Protein AF-A0A914M884-F1 (afdb_monomer)

Solvent-accessible surface area (backbone atoms only — not comparable to full-atom v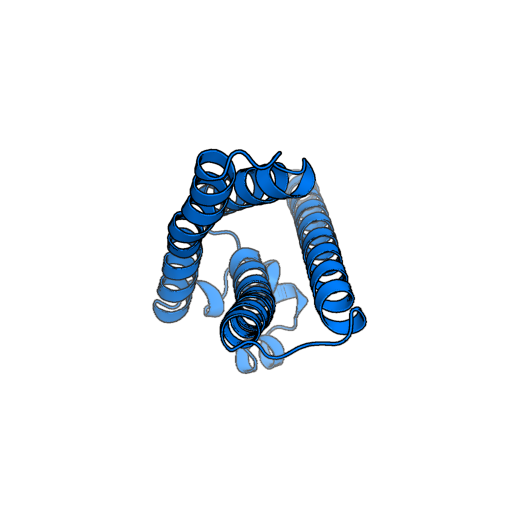alues): 8157 Å² total; per-residue (Å²): 104,70,74,52,36,76,72,60,37,70,67,45,61,42,72,36,80,43,70,75,54,75,33,68,70,43,46,49,53,51,50,52,54,55,54,50,52,57,63,57,48,49,58,55,50,53,36,54,76,68,70,46,87,80,53,68,70,58,60,51,49,54,54,49,52,50,52,52,45,56,55,44,69,74,59,77,49,32,42,53,59,61,54,50,55,55,48,53,55,54,47,52,53,52,52,50,50,53,54,44,45,72,72,68,52,85,73,66,74,62,57,68,47,51,53,52,50,51,52,52,50,53,49,52,51,51,52,52,52,52,52,52,50,53,50,51,50,62,59,61,76,74,114

pLDDT: mean 77.99, std 7.03, range [40.88, 87.12]

Sequence (143 aa):
MFNSIERNGVITTYTQITELQTNQISGFWIFIWVLSKI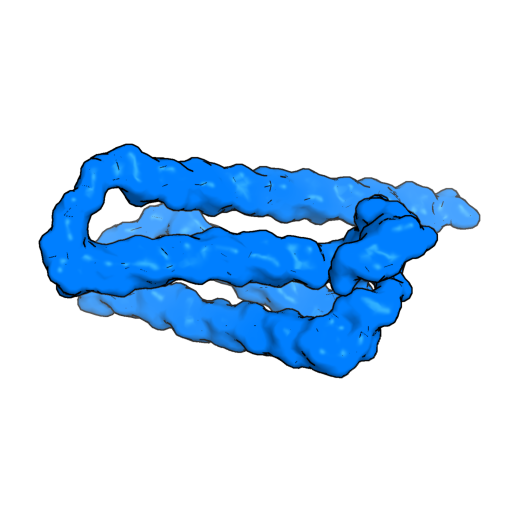PELFDTLFLILKGRPIRFMHWFHHSMSILFGTINFIGDNAYLVWVVWMNFFIHSIMYSYYMLTCFSFRFPKIIPQSLTTLQIIQFLIIIFQLIHIAFLKLFSEKS

Foldseek 3Di:
DVVCCVPPNPVCQQQDLDCCQVPPVLLVLLVVLLVVLVVLVVVVVVCVVVVHDDDPCSVVVSVVSNVVSVVCNVVSGSNSSVLSVLVCVLVVLVVVVVVVVVVVDDDDPVSVVVSVVSVVVSVVVVVVSVVVNVVVVVVVVVD

Mean predicted aligned error: 7.88 Å

Secondary structure (DSSP, 8-state):
-HHHHHHHHHHHHHHS--HHHHSHHHHHHHHHHHHHHHHHHHHHHHHHHTTPPPPHHHHHHHHHHHHHHHHHHHTT-TTHHHHHHHHHHHHHHHHHHHHHHHTT----THHHHHHHHHHHHHHHHHHHHHHHHHHHHHHHTT-

Structure (mmCIF, N/CA/C/O backbone):
data_AF-A0A914M884-F1
#
_entry.id   AF-A0A914M884-F1
#
loop_
_atom_site.group_PDB
_atom_site.id
_atom_site.type_symbol
_atom_site.label_atom_id
_atom_site.label_alt_id
_atom_site.label_comp_id
_atom_site.label_asym_id
_atom_site.label_entity_id
_atom_site.label_seq_id
_atom_site.pdbx_PDB_ins_code
_atom_site.Cartn_x
_atom_site.Cartn_y
_atom_site.Cartn_z
_atom_site.occupancy
_atom_site.B_iso_or_equiv
_atom_site.auth_seq_id
_atom_site.auth_comp_id
_atom_site.auth_asym_id
_atom_site.auth_atom_id
_atom_site.pdbx_PDB_model_num
ATOM 1 N N . MET A 1 1 ? 6.048 -14.597 -11.908 1.00 66.44 1 MET A N 1
ATOM 2 C CA . MET A 1 1 ? 6.943 -14.096 -10.839 1.00 66.44 1 MET A CA 1
ATOM 3 C C . MET A 1 1 ? 8.078 -15.074 -10.553 1.00 66.44 1 MET A C 1
ATOM 5 O O . MET A 1 1 ? 9.195 -14.750 -10.923 1.00 66.44 1 MET A O 1
ATOM 9 N N . PHE A 1 2 ? 7.818 -16.278 -10.025 1.00 72.44 2 PHE A N 1
ATOM 10 C CA . PHE A 1 2 ? 8.865 -17.280 -9.731 1.00 72.44 2 PHE A CA 1
ATOM 11 C C . PHE A 1 2 ? 9.764 -17.614 -10.933 1.00 72.44 2 PHE A C 1
ATOM 13 O O . PHE A 1 2 ? 10.975 -17.459 -10.836 1.00 72.44 2 PHE A O 1
ATOM 20 N N . ASN A 1 3 ? 9.177 -17.889 -12.101 1.00 69.25 3 ASN A N 1
ATOM 21 C CA . ASN A 1 3 ? 9.941 -18.147 -13.333 1.00 69.25 3 ASN A CA 1
ATOM 22 C C . ASN A 1 3 ? 10.831 -16.967 -13.773 1.00 69.25 3 ASN A C 1
ATOM 24 O O . ASN A 1 3 ? 11.842 -17.170 -14.433 1.00 69.25 3 ASN A O 1
ATOM 28 N N . SER A 1 4 ? 10.462 -15.728 -13.429 1.00 65.88 4 SER A N 1
ATOM 29 C CA . SER A 1 4 ? 11.273 -14.543 -13.744 1.00 65.88 4 SER A CA 1
ATOM 30 C C . SER A 1 4 ? 12.423 -14.364 -12.754 1.00 65.88 4 SER A C 1
ATOM 32 O O . SER A 1 4 ? 13.475 -13.864 -13.137 1.00 65.88 4 SER A O 1
ATOM 34 N N . ILE A 1 5 ? 12.225 -14.763 -11.493 1.00 73.25 5 ILE A N 1
ATOM 35 C CA . ILE A 1 5 ? 13.257 -14.729 -10.449 1.00 73.25 5 ILE A CA 1
ATOM 36 C C . ILE A 1 5 ? 14.318 -15.793 -10.732 1.00 73.25 5 ILE A C 1
ATOM 38 O O . ILE A 1 5 ? 15.506 -15.503 -10.643 1.00 73.25 5 ILE A O 1
ATOM 42 N N . GLU A 1 6 ? 13.891 -16.994 -11.120 1.00 75.25 6 GLU A N 1
ATOM 43 C CA . GLU A 1 6 ? 14.782 -18.111 -11.445 1.00 75.25 6 GLU A CA 1
ATOM 44 C C . GLU A 1 6 ? 15.663 -17.818 -12.668 1.00 75.25 6 GLU A C 1
ATOM 46 O O . GLU A 1 6 ? 16.832 -18.187 -12.687 1.00 75.25 6 GLU A O 1
ATOM 51 N N . ARG A 1 7 ? 15.129 -17.104 -13.670 1.00 70.56 7 ARG A N 1
ATOM 52 C CA . ARG A 1 7 ? 15.854 -16.800 -14.915 1.00 70.56 7 ARG A CA 1
ATOM 53 C C . ARG A 1 7 ? 16.746 -15.564 -14.840 1.00 70.56 7 ARG A C 1
ATOM 55 O O . ARG A 1 7 ? 17.832 -15.578 -15.405 1.00 70.56 7 ARG A O 1
ATOM 62 N N . ASN A 1 8 ? 16.294 -14.501 -14.172 1.00 70.00 8 ASN A N 1
ATOM 63 C CA . ASN A 1 8 ? 16.936 -13.183 -14.252 1.00 70.00 8 ASN A CA 1
ATOM 64 C C . ASN A 1 8 ? 17.491 -12.685 -12.906 1.00 70.00 8 ASN A C 1
ATOM 66 O O . ASN A 1 8 ? 18.121 -11.629 -12.859 1.00 70.00 8 ASN A O 1
ATOM 70 N N . GLY A 1 9 ? 17.264 -13.417 -11.810 1.00 75.75 9 GLY A N 1
ATOM 71 C CA . GLY A 1 9 ? 17.624 -12.999 -10.455 1.00 75.75 9 GLY A CA 1
ATOM 72 C C . GLY A 1 9 ? 16.681 -11.936 -9.875 1.00 75.75 9 GLY A C 1
ATOM 73 O O . GLY A 1 9 ? 15.973 -11.231 -10.5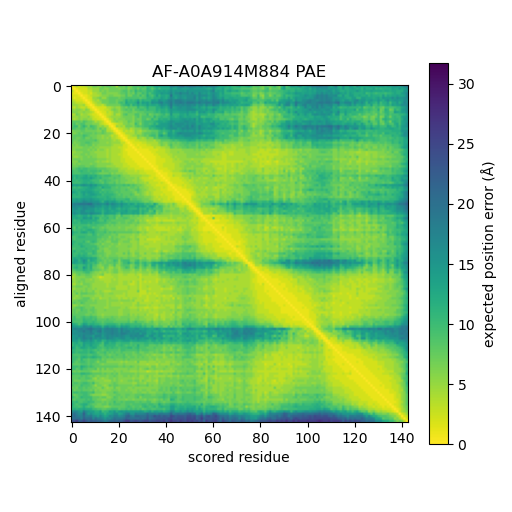91 1.00 75.75 9 GLY A O 1
ATOM 74 N N . VAL A 1 10 ? 16.664 -11.809 -8.543 1.00 70.81 10 VAL A N 1
ATOM 75 C CA . VAL A 1 10 ? 15.726 -10.925 -7.817 1.00 70.81 10 VAL A CA 1
ATOM 76 C C . VAL A 1 10 ? 15.947 -9.449 -8.157 1.00 70.81 10 VAL A C 1
ATOM 78 O O . VAL A 1 10 ? 14.979 -8.718 -8.346 1.00 70.81 10 VAL A O 1
ATOM 81 N N . ILE A 1 11 ? 17.204 -9.020 -8.291 1.00 68.19 11 ILE A N 1
ATOM 82 C CA . ILE A 1 11 ? 17.565 -7.613 -8.529 1.00 68.19 11 ILE A CA 1
ATOM 83 C C . ILE A 1 11 ? 16.950 -7.107 -9.837 1.00 68.19 11 ILE A C 1
ATOM 85 O O . ILE A 1 11 ? 16.259 -6.090 -9.852 1.00 68.19 11 ILE A O 1
ATOM 89 N N . THR A 1 12 ? 17.094 -7.883 -10.909 1.00 69.06 12 THR A N 1
ATOM 90 C CA . THR A 1 12 ? 16.586 -7.556 -12.247 1.00 69.06 12 THR A CA 1
ATOM 91 C C . THR A 1 12 ? 15.068 -7.377 -12.274 1.00 69.06 12 THR A C 1
ATOM 93 O O . THR A 1 12 ? 14.559 -6.551 -13.025 1.00 69.06 12 THR A O 1
ATOM 96 N N . THR A 1 13 ? 14.327 -8.086 -11.413 1.00 70.06 13 THR A N 1
ATOM 97 C CA . THR A 1 13 ? 12.855 -7.996 -11.377 1.00 70.06 13 THR A CA 1
ATOM 98 C C . THR A 1 13 ? 12.308 -6.676 -10.834 1.00 70.06 13 THR A C 1
ATOM 100 O O . THR A 1 13 ? 11.124 -6.407 -11.018 1.00 70.06 13 THR A O 1
ATOM 103 N N . TYR A 1 14 ? 13.122 -5.868 -10.149 1.00 71.50 14 TYR A N 1
ATOM 104 C CA . TYR A 1 14 ? 12.714 -4.544 -9.666 1.00 71.50 14 TYR A CA 1
ATOM 105 C C . TYR A 1 14 ? 13.550 -3.397 -10.242 1.00 71.50 14 TYR A C 1
ATOM 107 O O . TYR A 1 14 ? 13.181 -2.239 -10.048 1.00 71.50 14 TYR A O 1
ATOM 115 N N . THR A 1 15 ? 14.659 -3.685 -10.931 1.00 69.44 15 THR A N 1
ATOM 116 C CA . THR A 1 15 ? 15.492 -2.675 -11.602 1.00 69.44 15 THR A CA 1
ATOM 117 C C . THR A 1 15 ? 15.188 -2.532 -13.090 1.00 69.44 15 THR A C 1
ATOM 119 O O . THR A 1 15 ? 15.366 -1.440 -13.622 1.00 69.44 15 THR A O 1
ATOM 122 N N . GLN A 1 16 ? 14.713 -3.586 -13.762 1.00 69.62 16 GLN A N 1
ATOM 123 C CA . GLN A 1 16 ? 14.431 -3.567 -15.198 1.00 69.62 16 GLN A CA 1
ATOM 124 C C . GLN A 1 16 ? 12.982 -3.938 -15.514 1.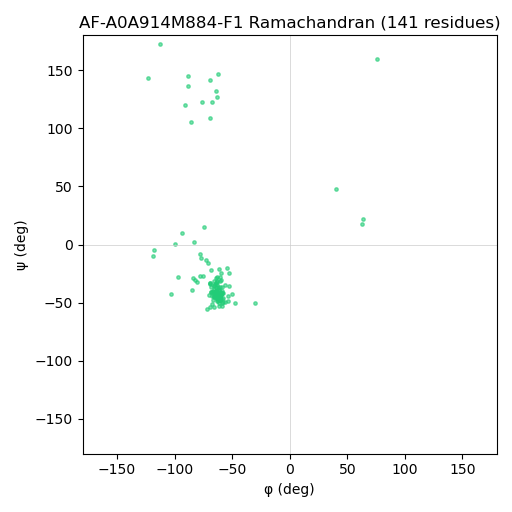00 69.62 16 GLN A C 1
ATOM 126 O O . GLN A 1 16 ? 12.382 -4.815 -14.885 1.00 69.62 16 GLN A O 1
ATOM 131 N N . ILE A 1 17 ? 12.430 -3.268 -16.528 1.00 68.81 17 ILE A N 1
ATOM 132 C CA . ILE A 1 17 ? 11.103 -3.569 -17.065 1.00 68.81 17 ILE A CA 1
ATOM 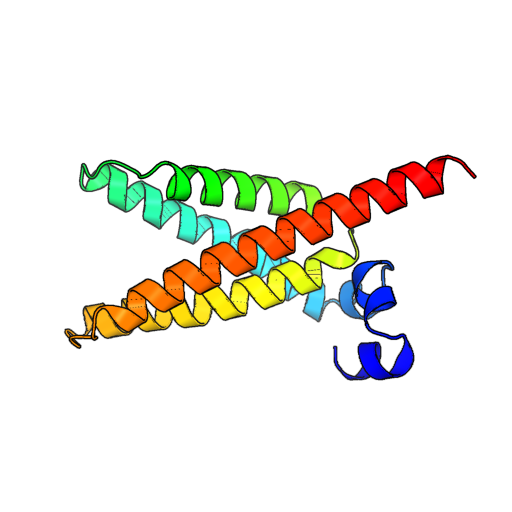133 C C . ILE A 1 17 ? 11.199 -4.925 -17.766 1.00 68.81 17 ILE A C 1
ATOM 135 O O . ILE A 1 17 ? 11.842 -5.071 -18.802 1.00 68.81 17 ILE A O 1
ATOM 139 N N . THR A 1 18 ? 10.596 -5.939 -17.157 1.00 68.38 18 THR A N 1
ATOM 140 C CA . THR A 1 18 ? 10.578 -7.323 -17.650 1.00 68.38 18 THR A CA 1
ATOM 141 C C . THR A 1 18 ? 9.160 -7.719 -18.056 1.00 68.38 18 THR A C 1
ATOM 143 O O . THR A 1 18 ? 8.201 -7.004 -17.768 1.00 68.38 18 THR A O 1
ATOM 146 N N . GLU A 1 19 ? 8.992 -8.896 -18.668 1.00 67.81 19 GLU A N 1
ATOM 147 C CA . GLU A 1 19 ? 7.664 -9.459 -18.984 1.00 67.81 19 GLU A CA 1
ATOM 148 C C . GLU A 1 19 ? 6.731 -9.521 -17.766 1.00 67.81 19 GLU A C 1
ATOM 150 O O . GLU A 1 19 ? 5.512 -9.488 -17.902 1.00 67.81 19 GLU A O 1
ATOM 155 N N . LEU A 1 20 ? 7.290 -9.565 -16.552 1.00 69.75 20 LEU A N 1
ATOM 156 C CA . LEU A 1 20 ? 6.521 -9.497 -15.314 1.00 69.75 20 LEU A CA 1
ATOM 157 C C . LEU A 1 20 ? 5.705 -8.202 -15.195 1.00 69.75 20 LEU A C 1
ATOM 159 O O . LEU A 1 20 ? 4.705 -8.199 -14.488 1.00 69.75 20 LEU A O 1
ATOM 163 N N . GLN A 1 21 ? 6.106 -7.127 -15.862 1.00 68.50 21 GLN A N 1
ATOM 164 C CA . GLN A 1 21 ? 5.433 -5.834 -15.838 1.00 68.50 21 GLN A CA 1
ATOM 165 C C . GLN A 1 21 ? 4.606 -5.543 -17.076 1.00 68.50 21 GLN A C 1
ATOM 167 O O . GLN A 1 21 ? 3.502 -5.024 -16.956 1.00 68.50 21 GLN A O 1
ATOM 172 N N . THR A 1 22 ? 5.143 -5.865 -18.250 1.00 70.69 22 THR A N 1
ATOM 173 C CA . THR A 1 22 ? 4.494 -5.576 -19.534 1.00 70.69 22 THR A CA 1
ATOM 174 C C . THR A 1 22 ? 3.357 -6.543 -19.844 1.00 70.69 22 THR A C 1
ATOM 176 O O . THR A 1 22 ? 2.558 -6.298 -20.746 1.00 70.69 22 THR A O 1
ATOM 179 N N . ASN A 1 23 ? 3.239 -7.637 -19.087 1.00 79.56 23 ASN A N 1
ATOM 180 C CA . ASN A 1 23 ? 2.108 -8.543 -19.195 1.00 79.56 23 ASN A CA 1
ATOM 181 C C . ASN A 1 23 ? 0.799 -7.839 -18.794 1.00 79.56 23 ASN A C 1
ATOM 183 O O . ASN A 1 23 ? 0.696 -7.231 -17.726 1.00 79.56 23 ASN A O 1
ATOM 187 N N . GLN A 1 24 ? -0.229 -8.000 -19.630 1.00 78.81 24 GLN A N 1
ATOM 188 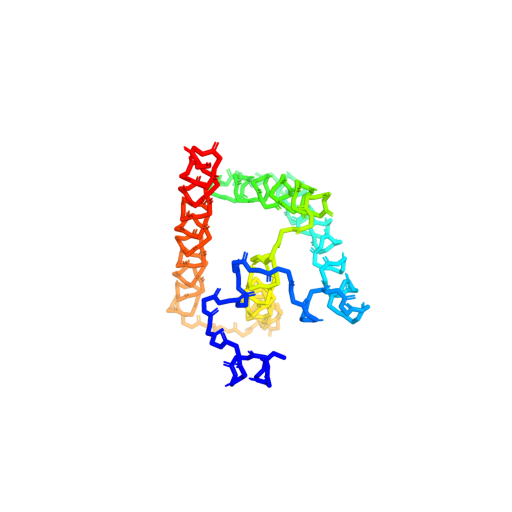C CA . GLN A 1 24 ? -1.578 -7.471 -19.414 1.00 78.81 24 GLN A CA 1
ATOM 189 C C . GLN A 1 24 ? -2.158 -7.860 -18.047 1.00 78.81 24 GLN A C 1
ATOM 191 O O . GLN A 1 24 ? -2.838 -7.056 -17.413 1.00 78.81 24 GLN A O 1
ATOM 196 N N . ILE A 1 25 ? -1.849 -9.066 -17.559 1.00 80.56 25 ILE A N 1
ATOM 197 C CA . ILE A 1 25 ? -2.297 -9.546 -16.246 1.00 80.56 25 ILE A CA 1
ATOM 198 C C . ILE A 1 25 ? -1.706 -8.676 -15.132 1.00 80.56 25 ILE A C 1
ATOM 200 O O . ILE A 1 25 ? -2.418 -8.262 -14.221 1.00 80.56 25 ILE A O 1
ATOM 204 N N . SER A 1 26 ? -0.414 -8.363 -15.203 1.00 76.69 26 SER A N 1
ATOM 205 C CA . SER A 1 26 ? 0.254 -7.528 -14.205 1.00 76.69 26 SER A CA 1
ATOM 206 C C . SER A 1 26 ? -0.236 -6.085 -14.249 1.00 76.69 26 SER A C 1
ATOM 208 O O . SER A 1 26 ? -0.493 -5.505 -13.195 1.00 76.69 26 SER A O 1
ATOM 210 N N . GLY A 1 27 ? -0.443 -5.534 -15.450 1.00 78.25 27 GLY A N 1
ATOM 211 C CA . GLY A 1 27 ? -1.056 -4.217 -15.632 1.00 78.25 27 GLY A CA 1
ATOM 212 C C . GLY A 1 27 ? -2.458 -4.134 -15.020 1.00 78.25 27 GLY A C 1
ATOM 213 O O . GLY A 1 27 ? -2.766 -3.173 -14.318 1.00 78.25 27 GLY A O 1
ATOM 214 N N . PHE A 1 28 ? -3.277 -5.177 -15.189 1.00 83.12 28 PHE A N 1
ATOM 215 C CA . PHE A 1 28 ? -4.595 -5.271 -14.556 1.00 83.12 28 PHE A CA 1
ATOM 216 C C . PHE A 1 28 ? -4.510 -5.244 -13.022 1.00 83.12 28 PHE A C 1
ATOM 218 O O . PHE A 1 28 ? -5.233 -4.483 -12.382 1.00 83.12 28 PHE A O 1
ATOM 225 N N . TRP A 1 29 ? -3.604 -6.015 -12.412 1.00 81.62 29 TRP A N 1
ATOM 226 C CA . TRP A 1 29 ? -3.445 -6.016 -10.951 1.00 81.62 29 TRP A CA 1
ATOM 227 C C . TRP A 1 29 ? -2.939 -4.681 -10.403 1.00 81.62 29 TRP A C 1
ATOM 229 O O . TRP A 1 29 ? -3.405 -4.241 -9.353 1.00 81.62 29 TRP A O 1
ATOM 239 N N . ILE A 1 30 ? -2.028 -4.014 -11.115 1.00 80.06 30 ILE A N 1
ATOM 240 C CA . ILE A 1 30 ? -1.575 -2.660 -10.772 1.00 80.06 30 ILE A CA 1
ATOM 241 C C . ILE A 1 30 ? -2.746 -1.675 -10.865 1.00 80.06 30 ILE A C 1
ATOM 243 O O . ILE A 1 30 ? -2.935 -0.862 -9.966 1.00 80.06 30 ILE A O 1
ATOM 247 N N . PHE A 1 31 ? -3.571 -1.770 -11.908 1.00 81.25 31 PHE A N 1
ATOM 248 C CA . PHE A 1 31 ? -4.753 -0.927 -12.065 1.00 81.25 31 PHE A CA 1
ATOM 249 C C . PHE A 1 31 ? -5.767 -1.130 -10.929 1.00 81.25 31 PHE A C 1
ATOM 251 O O . PHE A 1 31 ? -6.215 -0.159 -10.321 1.00 81.25 31 PHE A O 1
ATOM 258 N N . ILE A 1 32 ? -6.076 -2.381 -10.574 1.00 84.06 32 ILE A N 1
ATOM 259 C CA . ILE A 1 32 ? -6.940 -2.701 -9.426 1.00 84.06 32 ILE A CA 1
ATOM 260 C C . ILE A 1 32 ? -6.338 -2.180 -8.115 1.00 84.06 32 ILE A C 1
ATOM 262 O O . ILE A 1 32 ? -7.068 -1.693 -7.255 1.00 84.06 32 ILE A O 1
ATOM 266 N N . TRP A 1 33 ? -5.016 -2.234 -7.962 1.00 83.31 33 TRP A N 1
ATOM 267 C CA . TRP A 1 33 ? -4.335 -1.667 -6.803 1.00 83.31 33 TRP A CA 1
ATOM 268 C C . TRP A 1 33 ? -4.460 -0.139 -6.731 1.00 83.31 33 TRP A C 1
ATOM 270 O O . TRP A 1 33 ? -4.712 0.406 -5.659 1.00 83.31 33 TRP A O 1
ATOM 280 N N . VAL A 1 34 ? -4.350 0.569 -7.859 1.00 81.19 34 VAL A N 1
ATOM 281 C CA . VAL A 1 34 ? -4.606 2.019 -7.906 1.00 81.19 34 VAL A CA 1
ATOM 282 C C . VAL A 1 34 ? -6.065 2.310 -7.545 1.00 81.19 34 VAL A C 1
ATOM 284 O O . VAL A 1 34 ? -6.338 3.207 -6.747 1.00 81.19 34 VAL A O 1
ATOM 287 N N . LEU A 1 35 ? -7.007 1.512 -8.058 1.00 83.12 35 LEU A N 1
ATOM 288 C CA . LEU A 1 35 ? -8.423 1.634 -7.712 1.00 83.12 35 LEU A CA 1
ATOM 289 C C . LEU A 1 35 ? -8.705 1.359 -6.230 1.00 83.12 35 LEU A C 1
ATOM 291 O O . LEU A 1 35 ? -9.599 1.997 -5.678 1.00 83.12 35 LEU A O 1
ATOM 295 N N . SER A 1 36 ? -7.946 0.480 -5.558 1.00 82.06 36 SER A N 1
ATOM 296 C CA . SER A 1 36 ? -8.137 0.176 -4.128 1.00 82.06 36 SER A CA 1
ATOM 297 C C . SER A 1 36 ? -7.940 1.396 -3.226 1.00 82.06 36 SER A C 1
ATOM 299 O O . SER A 1 36 ? -8.491 1.444 -2.126 1.00 82.06 36 SER A O 1
ATOM 301 N N . LYS A 1 37 ? -7.225 2.420 -3.705 1.00 79.88 37 LYS A N 1
ATOM 302 C CA . LYS A 1 37 ? -7.029 3.676 -2.975 1.00 79.88 37 LYS A CA 1
ATOM 303 C C . LYS A 1 37 ? -8.303 4.502 -2.836 1.00 79.88 37 LYS A C 1
ATOM 305 O O . LYS A 1 37 ? -8.406 5.285 -1.897 1.00 79.88 37 LYS A O 1
ATOM 310 N N . ILE A 1 38 ? -9.300 4.290 -3.697 1.00 80.56 38 ILE A N 1
ATOM 311 C CA . ILE A 1 38 ? -10.605 4.953 -3.594 1.00 80.56 38 ILE A CA 1
ATOM 312 C C . ILE A 1 38 ? -11.389 4.434 -2.365 1.00 80.56 38 ILE A C 1
ATOM 314 O O . ILE A 1 38 ? -11.745 5.257 -1.523 1.00 80.56 38 ILE A O 1
ATOM 318 N N . PRO A 1 39 ? -11.613 3.112 -2.179 1.00 78.62 39 PRO A N 1
ATOM 319 C CA . PRO A 1 39 ? -12.133 2.536 -0.932 1.00 78.62 39 PRO A CA 1
ATOM 320 C C . PRO A 1 39 ? -11.389 2.990 0.327 1.00 78.62 39 PRO A C 1
ATOM 322 O O . PRO A 1 39 ? -12.016 3.334 1.323 1.00 78.62 39 PRO A O 1
ATOM 325 N N . GLU A 1 40 ? -10.059 3.051 0.274 1.00 76.88 40 GLU A N 1
ATOM 326 C CA . GLU A 1 40 ? -9.236 3.480 1.412 1.00 76.88 40 GLU A CA 1
ATOM 327 C C . GLU A 1 40 ? -9.482 4.953 1.804 1.00 76.88 40 GLU A C 1
ATOM 329 O O . GLU A 1 40 ? -9.385 5.312 2.977 1.00 76.88 40 GLU A O 1
ATOM 334 N N . LEU A 1 41 ? -9.865 5.820 0.859 1.00 79.50 41 LEU A N 1
ATOM 335 C CA . LEU A 1 41 ? -10.303 7.183 1.176 1.00 79.50 41 LEU A CA 1
ATOM 336 C C . LEU A 1 41 ? -11.649 7.195 1.903 1.00 79.50 41 LEU A C 1
ATOM 338 O O . LEU A 1 41 ? -11.857 8.029 2.788 1.00 79.50 41 LEU A O 1
ATOM 342 N N . PHE A 1 42 ? -12.550 6.259 1.599 1.00 82.12 42 PHE A N 1
ATOM 343 C CA . PHE A 1 42 ? -13.802 6.143 2.342 1.00 82.12 42 PHE A CA 1
ATOM 344 C C . PHE A 1 42 ? -13.562 5.799 3.818 1.00 82.12 42 PHE A C 1
ATOM 346 O O . PHE A 1 42 ? -14.285 6.323 4.663 1.00 82.12 42 PHE A O 1
ATOM 353 N N . ASP A 1 43 ? -12.514 5.041 4.165 1.00 79.62 43 ASP A N 1
ATOM 354 C CA . ASP A 1 43 ? -12.145 4.783 5.569 1.00 79.62 43 ASP A CA 1
ATOM 355 C C . ASP A 1 43 ? -11.836 6.095 6.323 1.00 79.62 43 ASP A C 1
ATOM 357 O O . ASP A 1 43 ? -12.308 6.305 7.448 1.00 79.62 43 ASP A O 1
ATOM 361 N N . THR A 1 44 ? -11.121 7.030 5.680 1.00 81.62 44 THR A N 1
ATOM 362 C CA . THR A 1 44 ? -10.872 8.373 6.242 1.00 81.62 44 THR A CA 1
ATOM 363 C C . THR A 1 44 ? -12.155 9.202 6.338 1.00 81.62 44 THR A C 1
ATOM 365 O O . THR A 1 44 ? -12.390 9.854 7.358 1.00 81.62 44 THR A O 1
ATOM 368 N N . LEU A 1 45 ? -13.026 9.133 5.323 1.00 82.25 45 LEU A N 1
ATOM 369 C CA . LEU A 1 45 ? -14.314 9.828 5.306 1.00 82.25 45 LEU A CA 1
ATOM 370 C C . LEU A 1 45 ? -15.226 9.343 6.442 1.00 82.25 45 LEU A C 1
ATOM 372 O O . LEU A 1 45 ? -15.795 10.161 7.159 1.00 82.25 45 LEU A O 1
ATOM 376 N N . PHE A 1 46 ? -15.317 8.031 6.674 1.00 81.44 46 PHE A N 1
ATOM 377 C CA . PHE A 1 46 ? -16.094 7.462 7.779 1.00 81.44 46 PHE A CA 1
ATOM 378 C C . PHE A 1 46 ? -15.563 7.894 9.152 1.00 81.44 46 PHE A C 1
ATOM 380 O O . PHE A 1 46 ? -16.355 8.136 10.065 1.00 81.44 46 PHE A O 1
ATOM 387 N N . LEU A 1 47 ? -14.244 8.028 9.319 1.00 81.94 47 LEU A N 1
ATOM 388 C CA . LEU A 1 47 ? -13.640 8.554 10.550 1.00 81.94 47 LEU A CA 1
ATOM 389 C C . LEU A 1 47 ? -14.019 10.020 10.799 1.00 81.94 47 LEU A C 1
ATOM 391 O O . LEU A 1 47 ? -14.375 10.363 11.930 1.00 81.94 47 LEU A O 1
ATOM 395 N N . ILE A 1 48 ? -13.993 10.846 9.747 1.00 82.31 48 ILE A N 1
ATOM 396 C CA . ILE A 1 48 ? -14.404 12.258 9.790 1.00 82.31 48 ILE A CA 1
ATOM 397 C C . ILE A 1 48 ? -15.891 12.370 10.133 1.00 82.31 48 ILE A C 1
ATOM 399 O O . ILE A 1 48 ? -16.249 13.095 11.058 1.00 82.31 48 ILE A O 1
ATOM 403 N N . LEU A 1 49 ? -16.750 11.600 9.456 1.00 83.75 49 LEU A N 1
ATOM 404 C CA . LEU A 1 49 ? -18.195 11.568 9.713 1.00 83.75 49 LEU A CA 1
ATOM 405 C C . LEU A 1 49 ? -18.522 11.115 11.144 1.00 83.75 49 LEU A C 1
ATOM 407 O O . LEU A 1 49 ? -19.495 11.573 11.735 1.00 83.75 49 LEU A O 1
ATOM 411 N N . LYS A 1 50 ? -17.690 10.247 11.730 1.00 83.50 50 LYS A N 1
ATOM 412 C CA . LYS A 1 50 ? -17.814 9.787 13.123 1.00 83.50 50 LYS A CA 1
ATOM 413 C C . LYS A 1 50 ? -17.195 10.757 14.142 1.00 83.50 50 LYS A C 1
ATOM 415 O O . LYS A 1 50 ? -17.168 10.439 15.331 1.00 83.50 50 LYS A O 1
ATOM 420 N N . GLY A 1 51 ? -16.659 11.896 13.697 1.00 78.38 51 GLY A N 1
ATOM 421 C CA . GLY A 1 51 ? -16.034 12.911 14.548 1.00 78.38 51 GLY A CA 1
ATOM 422 C C . GLY A 1 51 ? -14.781 12.425 15.282 1.00 78.38 51 GLY A C 1
ATOM 423 O O . GLY A 1 51 ? -14.435 12.966 16.331 1.00 78.38 51 GLY A O 1
ATOM 424 N N . ARG A 1 52 ? -14.112 11.372 14.792 1.00 78.44 52 ARG A N 1
ATOM 425 C CA . ARG A 1 52 ? -12.903 10.844 15.440 1.00 78.44 52 ARG A CA 1
ATOM 426 C C . ARG A 1 52 ? -11.658 11.565 14.919 1.00 78.44 52 ARG A C 1
ATOM 428 O O . ARG A 1 52 ? -11.531 11.733 13.708 1.00 78.44 52 ARG A O 1
ATOM 435 N N . PRO A 1 53 ? -10.708 11.943 15.796 1.00 76.31 53 PRO A N 1
ATOM 436 C CA . PRO A 1 53 ? -9.482 12.594 15.358 1.00 76.31 53 PRO A CA 1
ATOM 437 C C . PRO A 1 53 ? -8.674 11.644 14.473 1.00 76.31 53 PRO A C 1
ATOM 439 O O . PRO A 1 53 ? -8.371 10.507 14.854 1.00 76.31 53 PRO A O 1
ATOM 442 N N . ILE A 1 54 ? -8.317 12.117 13.281 1.00 77.12 54 ILE A N 1
ATOM 443 C CA . ILE A 1 54 ? -7.484 11.359 12.356 1.00 77.12 54 ILE A CA 1
ATOM 444 C C . ILE A 1 54 ? -6.041 11.413 12.855 1.00 77.12 54 ILE A C 1
ATOM 446 O O . ILE A 1 54 ? -5.457 12.482 13.017 1.00 77.12 54 ILE A O 1
ATOM 450 N N . ARG A 1 55 ? -5.443 10.247 13.100 1.00 80.19 55 ARG A N 1
ATOM 451 C CA . ARG A 1 55 ? -4.031 10.160 13.498 1.00 80.19 55 ARG A CA 1
ATOM 452 C C . ARG A 1 55 ? -3.140 10.549 12.321 1.00 80.19 55 ARG A C 1
ATOM 454 O O . ARG A 1 55 ? -3.408 10.124 11.199 1.00 80.19 55 ARG A O 1
ATOM 461 N N . PHE A 1 56 ? -2.052 11.270 12.598 1.00 75.06 56 PHE A N 1
ATOM 462 C CA . PHE A 1 56 ? -1.098 11.737 11.583 1.00 75.06 56 PHE A CA 1
ATOM 463 C C . PHE A 1 56 ? -0.680 10.638 10.598 1.00 75.06 56 PHE A C 1
ATOM 465 O O . PHE A 1 56 ? -0.830 10.788 9.391 1.00 75.06 56 PHE A O 1
ATOM 472 N N . MET A 1 57 ? -0.263 9.486 11.132 1.00 75.56 57 MET A N 1
ATOM 473 C CA . MET A 1 57 ? 0.196 8.348 10.333 1.00 75.56 57 MET A CA 1
ATOM 474 C C . MET A 1 57 ? -0.844 7.862 9.311 1.00 75.56 57 MET A C 1
ATOM 476 O O . MET A 1 57 ? -0.477 7.444 8.222 1.00 75.56 57 MET A O 1
ATOM 480 N N . HIS A 1 58 ? -2.137 7.925 9.643 1.00 79.06 58 HIS A N 1
ATOM 481 C CA . HIS A 1 58 ? -3.202 7.402 8.788 1.00 79.06 58 HIS A CA 1
ATOM 482 C C . HIS A 1 58 ? -3.406 8.274 7.546 1.00 79.06 58 HIS A C 1
ATOM 484 O O . HIS A 1 58 ? -3.292 7.781 6.427 1.00 79.06 58 HIS A O 1
ATOM 490 N N . TRP A 1 59 ? -3.645 9.578 7.722 1.00 78.12 59 TRP A N 1
ATOM 491 C CA . TRP A 1 59 ? -3.860 10.462 6.573 1.00 78.12 59 TRP A CA 1
ATOM 492 C C . TRP A 1 59 ? -2.575 10.672 5.764 1.00 78.12 59 TRP A C 1
ATOM 494 O O . TRP A 1 59 ? -2.642 10.752 4.537 1.00 78.12 59 TRP A O 1
ATOM 504 N N . PHE A 1 60 ? -1.407 10.692 6.421 1.00 80.88 60 PHE A N 1
ATOM 505 C CA . PHE A 1 60 ? -0.112 10.779 5.746 1.00 80.88 60 PHE A CA 1
ATOM 506 C C . PHE A 1 60 ? 0.141 9.549 4.865 1.00 80.88 60 PHE A C 1
ATOM 508 O O . PHE A 1 60 ? 0.485 9.696 3.694 1.00 80.88 60 PHE A O 1
ATOM 515 N N . HIS A 1 61 ? -0.109 8.340 5.385 1.00 80.62 61 HIS A N 1
ATOM 516 C CA . HIS A 1 61 ? -0.013 7.100 4.613 1.00 80.62 61 HIS A CA 1
ATOM 517 C C . HIS A 1 61 ? -0.955 7.103 3.403 1.00 80.62 61 HIS A C 1
ATOM 519 O O . HIS A 1 61 ? -0.501 6.851 2.288 1.00 80.62 61 HIS A O 1
ATOM 525 N N . HIS A 1 62 ? -2.242 7.420 3.592 1.00 82.62 62 HIS A N 1
ATOM 526 C CA . HIS A 1 62 ? -3.201 7.429 2.482 1.00 82.62 62 HIS A CA 1
ATOM 527 C C . HIS A 1 62 ? -2.810 8.454 1.410 1.00 82.62 62 HIS A C 1
ATOM 529 O O . HIS A 1 62 ? -2.736 8.096 0.236 1.00 82.62 62 HIS A O 1
ATOM 535 N N . SER A 1 63 ? -2.425 9.670 1.806 1.00 79.56 63 SER A N 1
ATOM 536 C CA . SER A 1 63 ? -1.977 10.718 0.876 1.00 79.56 63 SER A CA 1
ATOM 537 C C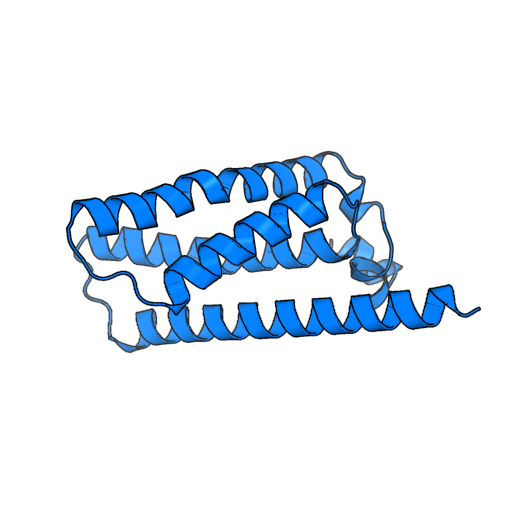 . SER A 1 63 ? -0.731 10.301 0.090 1.00 79.56 63 SER A C 1
ATOM 539 O O . SER A 1 63 ? -0.702 10.406 -1.136 1.00 79.56 63 SER A O 1
ATOM 541 N N . MET A 1 64 ? 0.286 9.770 0.777 1.00 78.38 64 MET A N 1
ATOM 542 C CA . MET A 1 64 ? 1.526 9.327 0.139 1.00 78.38 64 MET A CA 1
ATOM 543 C C . MET A 1 64 ? 1.294 8.126 -0.782 1.00 78.38 64 MET A C 1
ATOM 545 O O . MET A 1 64 ? 1.860 8.075 -1.868 1.00 78.38 64 MET A O 1
ATOM 549 N N . SER A 1 65 ? 0.445 7.173 -0.385 1.00 78.38 65 SER A N 1
ATOM 550 C CA . SER A 1 65 ? 0.149 5.983 -1.193 1.00 78.38 65 SER A CA 1
ATOM 551 C C . SER A 1 65 ? -0.588 6.317 -2.494 1.00 78.38 65 SER A C 1
ATOM 553 O O . SER A 1 65 ? -0.285 5.715 -3.523 1.00 78.38 65 SER A O 1
ATOM 555 N N . ILE A 1 66 ? -1.482 7.314 -2.475 1.00 81.56 66 ILE A N 1
ATOM 556 C CA . ILE A 1 66 ? -2.171 7.824 -3.669 1.00 81.56 66 ILE A CA 1
ATOM 557 C C . ILE A 1 66 ? -1.181 8.525 -4.595 1.00 81.56 66 ILE A C 1
ATOM 559 O O . ILE A 1 66 ? -1.105 8.190 -5.773 1.00 81.56 66 ILE A O 1
ATOM 563 N N . LEU A 1 67 ? -0.386 9.462 -4.068 1.00 79.12 67 LEU A N 1
ATOM 564 C CA . LEU A 1 67 ? 0.618 10.179 -4.860 1.00 79.12 67 LEU A CA 1
ATOM 565 C C . LEU A 1 67 ? 1.626 9.214 -5.487 1.00 79.12 67 LEU A C 1
ATOM 567 O O . LEU A 1 67 ? 1.893 9.279 -6.686 1.00 79.12 67 LEU A O 1
ATOM 571 N N . PHE A 1 68 ? 2.143 8.284 -4.687 1.00 78.19 68 PHE A N 1
ATOM 572 C CA . PHE A 1 68 ? 3.070 7.260 -5.143 1.00 78.19 68 PHE A CA 1
ATOM 573 C C . PHE A 1 68 ? 2.440 6.363 -6.214 1.00 78.19 68 PHE A C 1
ATOM 575 O O . PHE A 1 68 ? 3.095 6.069 -7.214 1.00 78.19 68 PHE A O 1
ATOM 582 N N . GLY A 1 69 ? 1.181 5.955 -6.042 1.00 77.19 69 GLY A N 1
ATOM 583 C CA . GLY A 1 69 ? 0.476 5.144 -7.028 1.00 77.19 69 GLY A CA 1
ATOM 584 C C . GLY A 1 69 ? 0.286 5.863 -8.359 1.00 77.19 69 GLY A C 1
ATOM 585 O O . GLY A 1 69 ? 0.618 5.305 -9.401 1.00 77.19 69 GLY A O 1
ATOM 586 N N . THR A 1 70 ? -0.148 7.123 -8.330 1.00 74.00 70 THR A N 1
ATOM 587 C CA . THR A 1 70 ? -0.375 7.928 -9.538 1.00 74.00 70 THR A CA 1
ATOM 588 C C . THR A 1 70 ? 0.923 8.217 -10.292 1.00 74.00 70 THR A C 1
ATOM 590 O O . THR A 1 70 ? 0.978 8.039 -11.506 1.00 74.00 70 THR A O 1
ATOM 593 N N . ILE A 1 71 ? 1.992 8.612 -9.590 1.00 74.00 71 ILE A N 1
ATOM 594 C CA . ILE A 1 71 ? 3.292 8.910 -10.217 1.00 74.00 71 ILE A CA 1
ATOM 595 C C . ILE A 1 71 ? 3.872 7.660 -10.886 1.00 74.00 71 ILE A C 1
ATOM 597 O O . ILE A 1 71 ? 4.385 7.726 -12.002 1.00 74.00 71 ILE A O 1
ATOM 601 N N . ASN A 1 72 ? 3.790 6.507 -10.222 1.00 72.00 72 ASN A N 1
ATOM 602 C CA . ASN A 1 72 ? 4.372 5.281 -10.757 1.00 72.00 72 ASN A CA 1
ATOM 603 C C . ASN A 1 72 ? 3.533 4.626 -11.850 1.00 72.00 72 ASN A C 1
ATOM 605 O O . ASN A 1 72 ? 4.115 3.966 -12.704 1.00 72.00 72 ASN A O 1
ATOM 609 N N . PHE A 1 73 ? 2.213 4.827 -11.846 1.00 70.12 73 PHE A N 1
ATOM 610 C CA . PHE A 1 73 ? 1.342 4.380 -12.930 1.00 70.12 73 PHE A CA 1
ATOM 611 C C . PHE A 1 73 ? 1.659 5.092 -14.252 1.00 70.12 73 PHE A C 1
ATOM 613 O O . PHE A 1 73 ? 1.554 4.488 -15.309 1.00 70.12 73 PHE A O 1
ATOM 620 N N . ILE A 1 74 ? 2.088 6.357 -14.194 1.00 71.31 74 ILE A N 1
ATOM 621 C CA . ILE A 1 74 ? 2.475 7.134 -15.383 1.00 71.31 74 ILE A CA 1
ATOM 622 C C . ILE A 1 74 ? 3.922 6.828 -15.814 1.00 71.31 74 ILE A C 1
ATOM 624 O O . ILE A 1 74 ? 4.252 6.932 -16.989 1.00 71.31 74 ILE A O 1
ATOM 628 N N . GLY A 1 75 ? 4.800 6.484 -14.866 1.00 66.31 75 GLY A N 1
ATOM 629 C CA . GLY A 1 75 ? 6.245 6.381 -15.094 1.00 66.31 75 GLY A CA 1
ATOM 630 C C . GLY A 1 75 ? 6.799 4.998 -15.455 1.00 66.31 75 GLY A C 1
ATOM 631 O O . GLY A 1 75 ? 8.018 4.856 -15.397 1.00 66.31 75 GLY A O 1
ATOM 632 N N . ASP A 1 76 ? 5.962 3.992 -15.740 1.00 64.69 76 ASP A N 1
ATOM 633 C CA . ASP A 1 76 ? 6.354 2.618 -16.127 1.00 64.69 76 ASP A CA 1
ATOM 634 C C . ASP A 1 76 ? 7.553 2.044 -15.338 1.00 64.69 76 ASP A C 1
ATOM 636 O O . ASP A 1 76 ? 8.517 1.510 -15.886 1.00 64.69 76 ASP A O 1
ATOM 640 N N . ASN A 1 77 ? 7.539 2.166 -14.005 1.00 70.38 77 ASN A N 1
ATOM 641 C CA . ASN A 1 77 ? 8.716 1.818 -13.203 1.00 70.38 77 ASN A CA 1
ATOM 642 C C . ASN A 1 77 ? 8.729 0.351 -12.732 1.00 70.38 77 ASN A C 1
ATOM 644 O O . ASN A 1 77 ? 7.865 -0.037 -11.945 1.00 70.38 77 ASN A O 1
ATOM 648 N N . ALA A 1 78 ? 9.759 -0.420 -13.115 1.00 70.12 78 ALA A N 1
ATOM 649 C CA . ALA A 1 78 ? 10.073 -1.826 -12.754 1.00 70.12 78 ALA A CA 1
ATOM 650 C C . ALA A 1 78 ? 9.610 -2.320 -11.373 1.00 70.12 78 ALA A C 1
ATOM 652 O O . ALA A 1 78 ? 8.953 -3.352 -11.228 1.00 70.12 78 ALA A O 1
ATOM 653 N N . TYR A 1 79 ? 9.935 -1.561 -10.336 1.00 73.81 79 TYR A N 1
ATOM 654 C CA . TYR A 1 79 ? 9.715 -1.942 -8.946 1.00 73.81 79 TYR A CA 1
ATOM 655 C C . TYR A 1 79 ? 8.254 -1.914 -8.475 1.00 73.81 79 TYR A C 1
ATOM 657 O O . TYR A 1 79 ? 7.953 -2.458 -7.408 1.00 73.81 79 TYR A O 1
ATOM 665 N N . LEU A 1 80 ? 7.341 -1.304 -9.239 1.00 74.00 80 LEU A N 1
ATOM 666 C CA . LEU A 1 80 ? 5.952 -1.101 -8.823 1.00 74.00 80 LEU A CA 1
ATOM 667 C C . LEU A 1 80 ? 5.238 -2.423 -8.520 1.00 74.00 80 LEU A C 1
ATOM 669 O O . LEU A 1 80 ? 4.478 -2.501 -7.559 1.00 74.00 80 LEU A O 1
ATOM 673 N N . VAL A 1 81 ? 5.536 -3.481 -9.281 1.00 78.19 81 VAL A N 1
ATOM 674 C CA . VAL A 1 81 ? 4.951 -4.816 -9.080 1.00 78.19 81 VAL A CA 1
ATOM 675 C C . VAL A 1 81 ? 5.203 -5.300 -7.652 1.00 78.19 81 VAL A C 1
ATOM 677 O O . VAL A 1 81 ? 4.264 -5.660 -6.949 1.00 78.19 81 VAL A O 1
ATOM 680 N N . TRP A 1 82 ? 6.441 -5.233 -7.166 1.00 76.62 82 TRP A N 1
ATOM 681 C CA . TRP A 1 82 ? 6.781 -5.690 -5.815 1.00 76.62 82 TRP A CA 1
ATOM 682 C C . TRP A 1 82 ? 6.063 -4.903 -4.716 1.00 76.62 82 TRP A C 1
ATOM 684 O O . TRP A 1 82 ? 5.606 -5.489 -3.732 1.00 76.62 82 TRP A O 1
ATOM 694 N N . VAL A 1 83 ? 5.908 -3.592 -4.905 1.00 80.62 83 VAL A N 1
ATOM 695 C CA . VAL A 1 83 ? 5.176 -2.732 -3.968 1.00 80.62 83 VAL A CA 1
ATOM 696 C C . VAL A 1 83 ? 3.692 -3.104 -3.929 1.00 80.62 83 VAL A C 1
ATOM 698 O O . VAL A 1 83 ? 3.124 -3.238 -2.844 1.00 80.62 83 VAL A O 1
ATOM 701 N N . VAL A 1 84 ? 3.083 -3.336 -5.094 1.00 81.94 84 VAL A N 1
ATOM 702 C CA . VAL A 1 84 ? 1.677 -3.742 -5.236 1.00 81.94 84 VAL A CA 1
ATOM 703 C C . VAL A 1 84 ? 1.417 -5.091 -4.563 1.00 81.94 84 VAL A C 1
ATOM 705 O O . VAL A 1 84 ? 0.502 -5.204 -3.747 1.00 81.94 84 VAL A O 1
ATOM 708 N N . TRP A 1 85 ? 2.249 -6.101 -4.831 1.00 82.56 85 TRP A N 1
ATOM 709 C CA . TRP A 1 85 ? 2.100 -7.437 -4.241 1.00 82.56 85 TRP A CA 1
ATOM 710 C C . TRP A 1 85 ? 2.227 -7.420 -2.715 1.00 82.56 85 TRP A C 1
ATOM 71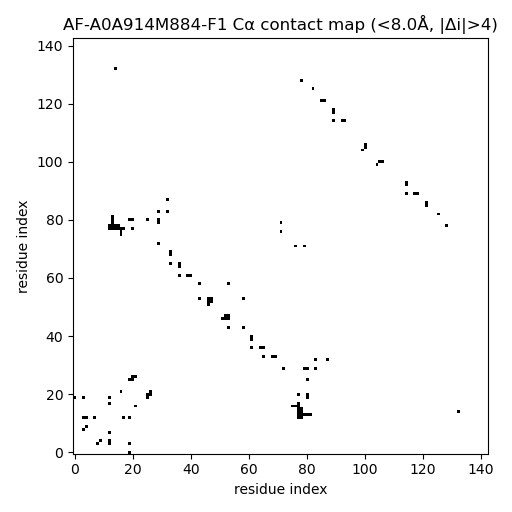2 O O . TRP A 1 85 ? 1.397 -8.008 -2.018 1.00 82.56 85 TRP A O 1
ATOM 722 N N . MET A 1 86 ? 3.224 -6.710 -2.177 1.00 82.31 86 MET A N 1
ATOM 723 C CA . MET A 1 86 ? 3.396 -6.584 -0.728 1.00 82.31 86 MET A CA 1
ATOM 724 C C . MET A 1 86 ? 2.210 -5.851 -0.088 1.00 82.31 86 MET A C 1
ATOM 726 O O . MET A 1 86 ? 1.731 -6.249 0.975 1.00 82.31 86 MET A O 1
ATOM 730 N N . ASN A 1 87 ? 1.700 -4.806 -0.744 1.00 84.75 87 ASN A N 1
ATOM 731 C CA . ASN A 1 87 ? 0.549 -4.062 -0.253 1.00 84.75 87 ASN A CA 1
ATOM 732 C C . ASN A 1 87 ? -0.718 -4.925 -0.222 1.00 84.75 87 ASN A C 1
ATOM 734 O O . ASN A 1 87 ? -1.388 -4.944 0.810 1.00 84.75 87 ASN A O 1
ATOM 738 N N . PHE A 1 88 ? -0.997 -5.687 -1.287 1.00 84.38 88 PHE A N 1
ATOM 739 C CA . PHE A 1 88 ? -2.119 -6.627 -1.319 1.00 84.38 88 PHE A CA 1
ATOM 740 C C . PHE A 1 88 ? -2.022 -7.676 -0.220 1.00 84.38 88 PHE A C 1
ATOM 742 O O . PHE A 1 88 ? -3.029 -7.973 0.421 1.00 84.38 88 PHE A O 1
ATOM 749 N N . PHE A 1 89 ? -0.829 -8.209 0.037 1.00 86.81 89 PHE A N 1
ATOM 750 C CA . PHE A 1 89 ? -0.622 -9.184 1.101 1.00 86.81 89 PHE A CA 1
ATOM 751 C C . PHE A 1 89 ? -0.970 -8.600 2.478 1.00 86.81 89 PHE A C 1
ATOM 753 O O . PHE A 1 89 ? -1.817 -9.146 3.185 1.00 86.81 89 PHE A O 1
ATOM 760 N N . ILE A 1 90 ? -0.397 -7.446 2.833 1.00 86.00 90 ILE A N 1
ATOM 761 C CA . ILE A 1 90 ? -0.667 -6.795 4.123 1.00 86.00 90 ILE A CA 1
ATOM 762 C C . ILE A 1 90 ? -2.135 -6.365 4.246 1.00 86.00 90 ILE A C 1
ATOM 764 O O . ILE A 1 90 ? -2.751 -6.591 5.290 1.00 86.00 90 ILE A O 1
ATOM 768 N N . HIS A 1 91 ? -2.724 -5.797 3.189 1.00 84.62 91 HIS A N 1
ATOM 769 C CA . HIS A 1 91 ? -4.121 -5.349 3.207 1.00 84.62 91 HIS A CA 1
ATOM 770 C C . HIS A 1 91 ? -5.096 -6.523 3.283 1.00 84.62 91 HIS A C 1
ATOM 772 O O . HIS A 1 91 ? -6.081 -6.432 4.012 1.00 84.62 91 HIS A O 1
ATOM 778 N N . SER A 1 92 ? -4.804 -7.650 2.629 1.00 87.12 92 SER A N 1
ATOM 779 C CA . SER A 1 92 ? -5.626 -8.860 2.743 1.00 87.12 92 SER A CA 1
ATOM 780 C C . SER A 1 92 ? -5.689 -9.349 4.190 1.00 87.12 92 SER A C 1
ATOM 782 O O . SER A 1 92 ? -6.773 -9.650 4.688 1.00 87.12 92 SER A O 1
ATOM 784 N N . ILE A 1 93 ? -4.556 -9.362 4.903 1.00 87.06 93 ILE A N 1
ATOM 785 C CA . ILE A 1 93 ? -4.516 -9.757 6.320 1.00 87.06 93 ILE A CA 1
ATOM 786 C C . ILE A 1 93 ? -5.246 -8.722 7.192 1.00 87.06 93 ILE A C 1
ATOM 788 O O . ILE A 1 93 ? -6.048 -9.093 8.050 1.00 87.06 93 ILE A O 1
ATOM 792 N N . MET A 1 94 ? -5.015 -7.425 6.963 1.00 86.56 94 MET A N 1
ATOM 793 C CA . MET A 1 94 ? -5.648 -6.346 7.729 1.00 86.56 94 MET A CA 1
ATOM 794 C C . MET A 1 94 ? -7.177 -6.355 7.592 1.00 86.56 94 MET A C 1
ATOM 796 O O . MET A 1 94 ? -7.882 -6.336 8.601 1.00 86.56 94 MET A O 1
ATOM 800 N N . TYR A 1 95 ? -7.703 -6.409 6.367 1.00 84.12 95 TYR A N 1
ATOM 801 C CA . TYR A 1 95 ? -9.147 -6.421 6.138 1.00 84.12 95 TYR A CA 1
ATOM 802 C C . TYR A 1 95 ? -9.789 -7.728 6.604 1.00 84.12 95 TYR A C 1
ATOM 804 O O . TYR A 1 95 ? -10.888 -7.690 7.154 1.00 84.12 95 TYR A O 1
ATOM 812 N N . SER A 1 96 ? -9.088 -8.863 6.502 1.00 86.06 96 SER A N 1
ATOM 813 C CA . SER A 1 96 ? -9.544 -10.119 7.116 1.00 86.06 96 SER A CA 1
ATOM 814 C C . SER A 1 96 ? -9.687 -9.978 8.634 1.00 86.06 96 SER A C 1
ATOM 816 O O . SER A 1 96 ? -10.693 -10.394 9.205 1.00 86.06 96 SER A O 1
ATOM 818 N N . TYR A 1 97 ? -8.729 -9.324 9.298 1.00 86.19 97 TYR A N 1
ATOM 819 C CA . TYR A 1 97 ? -8.818 -9.024 10.727 1.00 86.19 97 TYR A CA 1
ATOM 820 C C . TYR A 1 97 ? -9.997 -8.092 11.060 1.00 86.19 97 TYR A C 1
ATOM 822 O O . TYR A 1 97 ? -10.728 -8.346 12.023 1.00 86.19 97 TYR A O 1
ATOM 830 N N . TYR A 1 98 ? -10.233 -7.042 10.266 1.00 83.06 98 TYR A N 1
ATOM 831 C CA . TYR A 1 98 ? -11.382 -6.150 10.462 1.00 83.06 98 TYR A CA 1
ATOM 832 C C . TYR A 1 98 ? -12.716 -6.870 10.266 1.00 83.06 98 TYR A C 1
ATOM 834 O O . TYR A 1 98 ? -13.608 -6.720 11.099 1.00 83.06 98 TYR A O 1
ATOM 842 N N . MET A 1 99 ? -12.824 -7.723 9.246 1.00 84.94 99 MET A N 1
ATOM 843 C CA . MET A 1 99 ? -14.000 -8.560 9.016 1.00 84.94 99 MET A CA 1
ATOM 844 C C . MET A 1 99 ? -14.283 -9.468 10.219 1.00 84.94 99 MET A C 1
ATOM 846 O O . MET A 1 99 ? -15.401 -9.489 10.731 1.00 84.94 99 MET A O 1
ATOM 850 N N . LEU A 1 100 ? -13.272 -10.178 10.727 1.00 85.25 100 LEU A N 1
ATOM 851 C CA . LEU A 1 100 ? -13.433 -11.062 11.885 1.00 85.25 100 LEU A CA 1
ATOM 852 C C . LEU A 1 100 ? -13.796 -10.293 13.164 1.00 85.25 100 LEU A C 1
ATOM 854 O O . LEU A 1 100 ? -14.581 -10.776 13.978 1.00 85.25 100 LEU A O 1
ATOM 858 N N . THR A 1 101 ? -13.277 -9.076 13.325 1.00 81.31 101 THR A N 1
ATOM 859 C CA . THR A 1 101 ? -13.634 -8.203 14.452 1.00 81.31 101 THR A CA 1
ATOM 860 C C . THR A 1 101 ? -15.108 -7.773 14.386 1.00 81.31 101 THR A C 1
ATOM 862 O O . THR A 1 101 ? -15.766 -7.699 15.424 1.00 81.31 101 THR A O 1
ATOM 865 N N . CYS A 1 102 ? -15.668 -7.558 13.188 1.00 81.06 102 CYS A N 1
ATOM 866 C CA . CYS A 1 102 ? -17.101 -7.285 13.002 1.00 81.06 102 CYS A CA 1
ATOM 867 C C . CYS A 1 102 ? -17.988 -8.482 13.380 1.00 81.06 102 CYS A C 1
ATOM 869 O O . CYS A 1 102 ? -19.080 -8.289 13.909 1.00 81.06 102 CYS A O 1
ATOM 871 N N . PHE A 1 103 ? -17.500 -9.714 13.209 1.00 84.81 103 PHE A N 1
ATOM 872 C CA . PHE A 1 103 ? -18.167 -10.934 13.688 1.00 84.81 103 PHE A CA 1
ATOM 873 C C . PHE A 1 103 ? -18.057 -11.142 15.211 1.00 84.81 103 PHE A C 1
ATOM 875 O O . PHE A 1 103 ? -18.349 -12.221 15.718 1.00 84.81 103 PHE A O 1
ATOM 882 N N . SER A 1 104 ? -17.665 -10.108 15.966 1.00 78.38 104 SER A N 1
ATOM 883 C CA . SER A 1 104 ? -17.532 -10.126 17.429 1.00 78.38 104 SER A CA 1
ATOM 884 C C . SER A 1 104 ? -16.482 -11.106 17.972 1.00 78.38 104 SER A C 1
ATOM 886 O O . SER A 1 104 ? -16.468 -11.386 19.175 1.00 78.38 104 SER A O 1
ATOM 888 N N . PHE A 1 105 ? -15.554 -11.585 17.134 1.00 76.94 105 PHE A N 1
ATOM 889 C CA . PHE A 1 105 ? -14.403 -12.348 17.614 1.00 76.94 105 PHE A CA 1
ATOM 890 C C . PHE A 1 105 ? -13.475 -11.438 18.423 1.00 76.94 105 PHE A C 1
ATOM 892 O O . PHE A 1 105 ? -12.982 -10.415 17.944 1.00 76.94 105 PHE A O 1
ATOM 899 N N . ARG A 1 106 ? -13.227 -11.814 19.680 1.00 75.62 106 ARG A N 1
ATOM 900 C CA . ARG A 1 106 ? -12.287 -11.111 20.556 1.00 75.62 106 ARG A CA 1
ATOM 901 C C . ARG A 1 106 ? -10.884 -11.643 20.320 1.00 75.62 106 ARG A C 1
ATOM 903 O O . ARG A 1 106 ? -10.539 -12.728 20.778 1.00 75.62 106 ARG A O 1
ATOM 910 N N . PHE A 1 107 ? -10.071 -10.854 19.634 1.00 77.81 107 PHE A N 1
ATOM 911 C CA . PHE A 1 107 ? -8.663 -11.166 19.434 1.00 77.81 107 PHE A CA 1
ATOM 912 C C . PHE A 1 107 ? -7.793 -10.624 20.578 1.00 77.81 107 PHE A C 1
ATOM 914 O O . PHE A 1 107 ? -8.070 -9.542 21.109 1.00 77.81 107 PHE A O 1
ATOM 921 N N . PRO A 1 108 ? -6.719 -11.336 20.963 1.00 80.81 108 PRO A N 1
ATOM 922 C CA . PRO A 1 108 ? -5.720 -10.797 21.876 1.00 80.81 108 PRO A CA 1
ATOM 923 C C . PRO A 1 108 ? -5.036 -9.574 21.251 1.00 80.81 108 PRO A C 1
ATOM 925 O O . PRO A 1 108 ? -4.814 -9.526 20.041 1.00 80.81 108 PRO A O 1
ATOM 928 N N . LYS A 1 109 ? -4.647 -8.598 22.087 1.00 78.50 109 LYS A N 1
ATOM 929 C CA . LYS A 1 109 ? -4.025 -7.320 21.667 1.00 78.50 109 LYS A CA 1
ATOM 930 C C . LYS A 1 109 ? -2.774 -7.483 20.791 1.00 78.50 109 LYS A C 1
ATOM 932 O O . LYS A 1 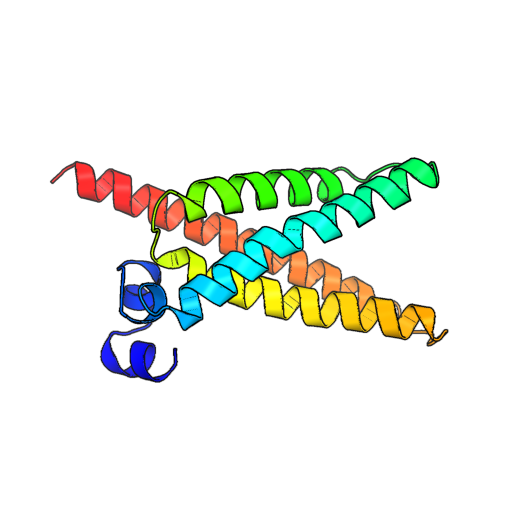109 ? -2.431 -6.563 20.057 1.00 78.50 109 LYS A O 1
ATOM 937 N N . ILE A 1 110 ? -2.143 -8.654 20.840 1.00 79.75 110 ILE A N 1
ATOM 938 C CA . ILE A 1 110 ? -0.958 -9.014 20.057 1.00 79.75 110 ILE A CA 1
ATOM 939 C C . ILE A 1 110 ? -1.254 -8.958 18.552 1.00 79.75 110 ILE A C 1
ATOM 941 O O . ILE A 1 110 ? -0.442 -8.448 17.795 1.00 79.75 110 ILE A O 1
ATOM 945 N N . ILE A 1 111 ? -2.436 -9.397 18.108 1.00 82.50 111 ILE A N 1
ATOM 946 C CA . ILE A 1 111 ? -2.778 -9.471 16.677 1.00 82.50 111 ILE A CA 1
ATOM 947 C C . ILE A 1 111 ? -2.852 -8.081 16.018 1.00 82.50 111 ILE A C 1
ATOM 949 O O . ILE A 1 111 ? -2.126 -7.855 15.048 1.00 82.50 111 ILE A O 1
ATOM 953 N N . PRO A 1 112 ? -3.637 -7.106 16.524 1.00 78.81 112 PRO A N 1
ATOM 954 C CA . PRO A 1 112 ? -3.632 -5.757 15.954 1.00 78.81 112 PRO A CA 1
ATOM 955 C C . PRO A 1 112 ? -2.274 -5.049 16.091 1.00 78.81 112 PRO A C 1
ATOM 957 O O . PRO A 1 112 ? -1.929 -4.218 15.247 1.00 78.81 112 PRO A O 1
ATOM 960 N N . GLN A 1 113 ? -1.478 -5.383 17.115 1.00 83.69 113 GLN A N 1
ATOM 961 C CA . GLN A 1 113 ? -0.109 -4.878 17.252 1.00 83.69 113 GLN A CA 1
ATOM 962 C C . GLN A 1 113 ? 0.802 -5.425 16.147 1.00 83.69 113 GLN A C 1
ATOM 964 O O . GLN A 1 113 ? 1.454 -4.633 15.473 1.00 83.69 113 GLN A O 1
ATOM 969 N N . SER A 1 114 ? 0.779 -6.736 15.887 1.00 84.88 114 SER A N 1
ATOM 970 C CA . SER A 1 114 ? 1.534 -7.364 14.797 1.00 84.88 114 SER A CA 1
ATOM 971 C C . SER A 1 114 ? 1.163 -6.793 13.429 1.00 84.88 114 SER A C 1
ATOM 973 O O . SER A 1 114 ? 2.051 -6.545 12.620 1.00 84.88 114 SER A O 1
ATOM 975 N N . LEU A 1 115 ? -0.121 -6.513 13.175 1.00 85.12 115 LEU A N 1
ATOM 976 C CA . LEU A 1 115 ? -0.556 -5.868 11.928 1.00 85.12 115 LEU A CA 1
ATOM 977 C C . LEU A 1 115 ? 0.035 -4.466 11.770 1.00 85.12 115 LEU A C 1
ATOM 979 O O . LEU A 1 115 ? 0.532 -4.123 10.700 1.00 85.12 115 LEU A O 1
ATOM 983 N N . THR A 1 116 ? 0.044 -3.680 12.848 1.00 83.38 116 THR A N 1
ATOM 984 C CA . THR A 1 116 ? 0.654 -2.343 12.838 1.00 83.38 116 THR A CA 1
ATOM 985 C C . THR A 1 116 ? 2.166 -2.436 12.599 1.00 83.38 116 THR A C 1
ATOM 987 O O . THR A 1 116 ? 2.722 -1.657 11.828 1.00 83.38 116 THR A O 1
ATOM 990 N N . THR A 1 117 ? 2.842 -3.421 13.197 1.00 85.38 117 THR A N 1
ATOM 991 C CA . THR A 1 117 ? 4.269 -3.680 12.958 1.00 85.38 117 THR A CA 1
ATOM 992 C C . THR A 1 117 ? 4.541 -4.052 11.501 1.00 85.38 117 THR A C 1
ATOM 994 O O . THR A 1 117 ? 5.456 -3.498 10.896 1.00 85.38 117 THR A O 1
ATOM 997 N N . LEU A 1 118 ? 3.730 -4.932 10.909 1.00 85.12 118 LEU A N 1
ATOM 998 C CA . LEU A 1 118 ? 3.855 -5.312 9.500 1.00 85.12 118 LEU A CA 1
ATOM 999 C C . LEU A 1 118 ? 3.657 -4.114 8.559 1.00 85.12 118 LEU A C 1
ATOM 1001 O O . LEU A 1 118 ? 4.406 -3.970 7.595 1.00 85.12 118 LEU A O 1
ATOM 1005 N N . GLN A 1 119 ? 2.711 -3.221 8.861 1.00 83.12 119 GLN A N 1
ATOM 1006 C CA . GLN A 1 119 ? 2.505 -1.982 8.100 1.00 83.12 119 GLN A CA 1
ATOM 1007 C C . GLN A 1 119 ? 3.712 -1.036 8.178 1.00 83.12 119 GLN A C 1
ATOM 1009 O O . GLN A 1 119 ? 4.104 -0.450 7.169 1.00 83.12 119 GLN A O 1
ATOM 1014 N N . ILE A 1 120 ? 4.338 -0.906 9.351 1.00 84.94 120 ILE A N 1
ATOM 1015 C CA . ILE A 1 120 ? 5.553 -0.092 9.513 1.00 84.94 120 ILE A CA 1
ATOM 1016 C C . ILE A 1 120 ? 6.713 -0.698 8.714 1.00 84.94 120 ILE A C 1
ATOM 1018 O O . ILE A 1 120 ? 7.407 0.024 8.001 1.00 84.94 120 ILE A O 1
ATOM 1022 N N . ILE A 1 121 ? 6.898 -2.019 8.778 1.00 85.56 121 ILE A N 1
ATOM 1023 C CA . ILE A 1 121 ? 7.936 -2.721 8.009 1.00 85.56 121 ILE A CA 1
ATOM 1024 C C . ILE A 1 121 ? 7.719 -2.526 6.503 1.00 85.56 121 ILE A C 1
ATOM 1026 O O . ILE A 1 121 ? 8.663 -2.179 5.795 1.00 85.56 121 ILE A O 1
ATOM 1030 N N . GLN A 1 122 ? 6.480 -2.669 6.020 1.00 83.19 122 GLN A N 1
ATOM 1031 C CA . GLN A 1 122 ? 6.122 -2.408 4.622 1.00 83.19 122 GLN A CA 1
ATOM 1032 C C . GLN A 1 122 ? 6.559 -0.998 4.192 1.00 83.19 122 GLN A C 1
ATOM 1034 O O . GLN A 1 122 ? 7.130 -0.826 3.116 1.00 83.19 122 GLN A O 1
ATOM 1039 N N . PHE A 1 123 ? 6.320 0.013 5.030 1.00 81.75 123 PHE A N 1
ATOM 1040 C CA . PHE A 1 123 ? 6.686 1.396 4.731 1.00 81.75 123 PHE A CA 1
ATOM 1041 C C . PHE A 1 123 ? 8.205 1.604 4.659 1.00 81.75 123 PHE A C 1
ATOM 1043 O O . PHE A 1 123 ? 8.693 2.248 3.730 1.00 81.75 123 PHE A O 1
ATOM 1050 N N . LEU A 1 124 ? 8.964 1.007 5.584 1.00 84.88 124 LEU A N 1
ATOM 1051 C CA . LEU A 1 124 ? 10.429 1.065 5.571 1.00 84.88 124 LEU A CA 1
ATOM 1052 C C . LEU A 1 124 ? 11.018 0.423 4.310 1.00 84.88 124 LEU A C 1
ATOM 1054 O O . LEU A 1 124 ? 11.925 0.991 3.703 1.00 84.88 124 LEU A O 1
ATOM 1058 N N . ILE A 1 125 ? 10.469 -0.718 3.883 1.00 84.31 125 ILE A N 1
ATOM 1059 C CA . ILE A 1 125 ? 10.879 -1.393 2.645 1.00 84.31 125 ILE A CA 1
ATOM 1060 C C . ILE A 1 125 ? 10.618 -0.494 1.430 1.00 84.31 125 ILE A C 1
ATOM 1062 O O . ILE A 1 125 ? 11.491 -0.354 0.578 1.00 84.31 125 ILE A O 1
ATOM 1066 N N . ILE A 1 126 ? 9.452 0.159 1.359 1.00 81.25 126 ILE A N 1
ATOM 1067 C CA . ILE A 1 126 ? 9.112 1.062 0.246 1.00 81.25 126 ILE A CA 1
ATOM 1068 C C . ILE A 1 126 ? 10.056 2.270 0.203 1.00 81.25 126 ILE A C 1
ATOM 1070 O O . ILE A 1 126 ? 10.539 2.617 -0.873 1.00 81.25 126 ILE A O 1
ATOM 1074 N N . ILE A 1 127 ? 10.358 2.889 1.350 1.00 83.06 127 ILE A N 1
ATOM 1075 C CA . ILE A 1 127 ? 11.318 4.003 1.421 1.00 83.06 127 ILE A CA 1
ATOM 1076 C C . ILE A 1 127 ? 12.702 3.555 0.959 1.00 83.06 127 ILE A C 1
ATOM 1078 O O . ILE A 1 127 ? 13.325 4.233 0.145 1.00 83.06 127 ILE A O 1
ATOM 1082 N N . PHE A 1 128 ? 13.183 2.418 1.458 1.00 84.56 128 PHE A N 1
ATOM 1083 C CA . PHE A 1 128 ? 14.482 1.884 1.064 1.00 84.56 128 PHE A CA 1
ATOM 1084 C C . PHE A 1 128 ? 14.549 1.644 -0.449 1.00 84.56 128 PHE A C 1
ATOM 1086 O O . PHE A 1 128 ? 15.495 2.079 -1.105 1.00 84.56 128 PHE A O 1
ATOM 1093 N N . GLN A 1 129 ? 13.513 1.022 -1.012 1.00 78.19 129 GLN A N 1
ATOM 1094 C CA . GLN A 1 129 ? 13.412 0.757 -2.443 1.00 78.19 129 GLN A CA 1
ATOM 1095 C C . GLN A 1 129 ? 13.426 2.055 -3.265 1.00 78.19 129 GLN A C 1
ATOM 1097 O O . GLN A 1 129 ? 14.131 2.148 -4.268 1.00 78.19 129 GLN A O 1
ATOM 1102 N N . LEU A 1 130 ? 12.690 3.074 -2.817 1.00 78.50 130 LEU A N 1
ATOM 1103 C CA . LEU A 1 130 ? 12.658 4.401 -3.432 1.00 78.50 130 LEU A CA 1
ATOM 1104 C C . LEU A 1 130 ? 14.031 5.078 -3.434 1.00 78.50 130 LEU A C 1
ATOM 1106 O O . LEU A 1 130 ? 14.460 5.581 -4.471 1.00 78.50 130 LEU A O 1
ATOM 1110 N N . ILE A 1 131 ? 14.731 5.066 -2.296 1.00 82.81 131 ILE A N 1
ATOM 1111 C CA . ILE A 1 131 ? 16.079 5.639 -2.169 1.00 82.81 131 ILE A CA 1
ATOM 1112 C C . ILE A 1 131 ? 17.056 4.907 -3.088 1.00 82.81 131 ILE A C 1
ATOM 1114 O O . ILE A 1 131 ? 17.828 5.549 -3.796 1.00 82.81 131 ILE A O 1
ATOM 1118 N N . HIS A 1 132 ? 17.005 3.575 -3.117 1.00 81.56 132 HIS A N 1
ATOM 1119 C CA . HIS A 1 132 ? 17.866 2.764 -3.974 1.00 81.56 132 HIS A CA 1
ATOM 1120 C C . HIS A 1 132 ? 17.648 3.097 -5.458 1.00 81.56 132 HIS A C 1
ATOM 1122 O O . HIS A 1 132 ? 18.607 3.300 -6.197 1.00 81.56 132 HIS A O 1
ATOM 1128 N N . ILE A 1 133 ? 16.402 3.240 -5.903 1.00 75.94 133 ILE A N 1
ATOM 1129 C CA . ILE A 1 133 ? 16.105 3.593 -7.298 1.00 75.94 133 ILE A CA 1
ATOM 1130 C C . ILE A 1 133 ? 16.528 5.025 -7.619 1.00 75.94 133 ILE A C 1
ATOM 1132 O O . ILE A 1 133 ? 17.079 5.265 -8.690 1.00 75.94 133 ILE A O 1
ATOM 1136 N N . ALA A 1 134 ? 16.301 5.971 -6.705 1.00 80.81 134 ALA A N 1
ATOM 1137 C CA . ALA A 1 134 ? 16.758 7.347 -6.872 1.00 80.81 134 ALA A CA 1
ATOM 1138 C C . ALA A 1 134 ? 18.287 7.412 -7.003 1.00 80.81 134 ALA A C 1
ATOM 1140 O O . ALA A 1 134 ? 18.797 8.093 -7.889 1.00 80.81 134 ALA A O 1
ATOM 1141 N N . PHE A 1 135 ? 19.009 6.642 -6.183 1.00 85.31 135 PHE A N 1
ATOM 1142 C CA . PHE A 1 135 ? 20.454 6.478 -6.293 1.00 85.31 135 PHE A CA 1
ATOM 1143 C C . PHE A 1 135 ? 20.833 5.917 -7.671 1.00 85.31 135 PHE A C 1
ATOM 1145 O O . PHE A 1 135 ? 21.603 6.541 -8.392 1.00 85.31 135 PHE A O 1
ATOM 1152 N N . LEU A 1 136 ? 20.238 4.802 -8.099 1.00 79.69 136 LEU A N 1
ATOM 1153 C CA . LEU A 1 136 ? 20.540 4.208 -9.406 1.00 79.69 136 LEU A CA 1
ATOM 1154 C C . LEU A 1 136 ? 20.280 5.171 -10.574 1.00 79.69 136 LEU A C 1
ATOM 1156 O O . LEU A 1 136 ? 21.116 5.256 -11.469 1.00 79.69 136 LEU A O 1
ATOM 1160 N N . LYS A 1 137 ? 19.178 5.933 -10.558 1.00 75.31 137 LYS A N 1
ATOM 1161 C CA . LYS A 1 137 ? 18.891 6.937 -11.596 1.00 75.31 137 LYS A CA 1
ATOM 1162 C C . LYS A 1 137 ? 19.940 8.053 -11.608 1.00 75.31 137 LYS A C 1
ATOM 1164 O O . LYS A 1 137 ? 20.485 8.339 -12.665 1.00 75.31 137 LYS A O 1
ATOM 1169 N N . LEU A 1 138 ? 20.296 8.610 -10.447 1.00 80.31 138 LEU A N 1
ATOM 1170 C CA . LEU A 1 138 ? 21.294 9.685 -10.343 1.00 80.31 138 LEU A CA 1
ATOM 1171 C C . LEU A 1 138 ? 22.700 9.265 -10.797 1.00 80.31 138 LEU A C 1
ATOM 1173 O O . LEU A 1 138 ? 23.436 10.081 -11.347 1.00 80.31 138 LEU A O 1
ATOM 1177 N N . PHE A 1 139 ? 23.091 8.013 -10.550 1.00 77.31 139 PHE A N 1
ATOM 1178 C CA . PHE A 1 139 ? 24.395 7.499 -10.979 1.00 77.31 139 PHE A CA 1
ATOM 1179 C C . PHE A 1 139 ? 24.395 7.010 -12.433 1.00 77.31 139 PHE A C 1
ATOM 1181 O O . PHE A 1 139 ? 25.427 7.116 -13.089 1.00 77.31 139 PHE A O 1
ATOM 1188 N N . SER A 1 140 ? 23.260 6.537 -12.956 1.00 65.00 140 SER A N 1
ATOM 1189 C CA . SER A 1 140 ? 23.126 6.130 -14.362 1.00 65.00 140 SER A CA 1
ATOM 1190 C C . SER A 1 140 ? 23.026 7.311 -15.328 1.00 65.00 140 SER A C 1
ATOM 1192 O O . SER A 1 140 ? 23.398 7.163 -16.483 1.00 65.00 140 SER A O 1
ATOM 1194 N N . GLU A 1 141 ? 22.532 8.470 -14.889 1.00 56.28 141 GLU A N 1
ATOM 1195 C CA . GLU A 1 141 ? 22.436 9.683 -15.722 1.00 56.28 141 GLU A CA 1
ATOM 1196 C C . GLU A 1 141 ? 23.794 10.401 -15.876 1.00 56.28 141 GLU A C 1
ATOM 1198 O O . GLU A 1 141 ? 23.927 11.349 -16.646 1.00 56.28 141 GLU A O 1
ATOM 1203 N N . LYS A 1 142 ? 24.815 9.953 -15.132 1.00 50.47 142 LYS A N 1
ATOM 1204 C CA . LYS A 1 142 ? 26.161 10.543 -15.095 1.00 50.47 142 LYS A CA 1
ATOM 1205 C C . LYS A 1 142 ? 27.206 9.809 -15.951 1.00 50.47 142 LYS A C 1
ATOM 1207 O O . LYS A 1 142 ? 28.361 10.237 -15.936 1.00 50.47 142 LYS A O 1
ATOM 1212 N N . SER A 1 143 ? 26.833 8.734 -16.655 1.00 40.88 143 SER A N 1
ATOM 1213 C CA . SER A 1 143 ? 27.684 7.971 -17.591 1.00 40.88 143 SER A CA 1
ATOM 1214 C C . SER A 1 143 ? 27.183 8.097 -19.020 1.00 40.88 143 SER A C 1
ATOM 1216 O O . SER A 1 143 ? 28.030 8.278 -19.916 1.00 40.88 143 SER A O 1
#

InterPro domains:
  IPR002076 ELO family [PF01151] (2-141)
  IPR002076 ELO family [PTHR11157] (21-136)

Organism: Meloidogyne incognita (NCBI:txid6306)

Radius of gyration: 17.44 Å; Cα contacts (8 Å, |Δi|>4): 70; chains: 1; bounding box: 46×31×41 Å